Protein AF-A0A840IKY4-F1 (afdb_monomer)

Nearest PDB structures (foldseek):
  7vp5-assembly1_B  TM=6.353E-01  e=6.595E+00  Arabidopsis thaliana
  7vp4-assembly1_B  TM=6.393E-01  e=7.706E+00  Arabidopsis thaliana

Foldseek 3Di:
DDDDDDDDDDPVVLVVLCVVPPPDDSVVSVVVVVVVVVVVVVVVVVCVVPVDDPVRVVVVVVVVVVVVVVVVD

Structure (mmCIF, N/CA/C/O backbone):
data_AF-A0A840IKY4-F1
#
_entry.id   AF-A0A840IKY4-F1
#
loop_
_atom_site.group_PDB
_atom_site.id
_atom_site.type_symbol
_atom_site.label_atom_id
_atom_site.label_alt_id
_atom_site.label_comp_id
_atom_site.label_asym_id
_atom_site.label_entity_id
_atom_site.label_seq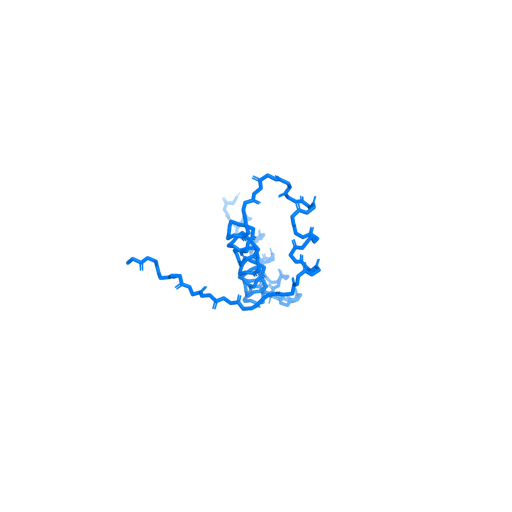_id
_atom_site.pdbx_PDB_ins_code
_atom_site.Cartn_x
_atom_site.Cartn_y
_atom_site.Cartn_z
_atom_site.occupancy
_atom_site.B_iso_or_equiv
_atom_site.auth_se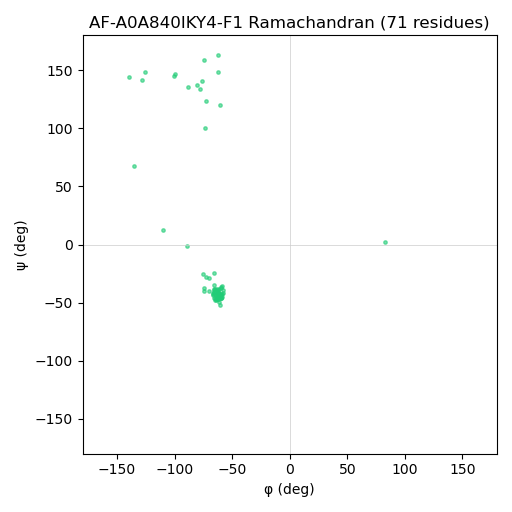q_id
_atom_site.auth_comp_id
_atom_site.auth_asym_id
_atom_site.auth_atom_id
_atom_site.pdbx_PDB_model_num
ATOM 1 N N . MET A 1 1 ? -17.136 17.832 -3.689 1.00 49.06 1 MET A N 1
ATOM 2 C CA . MET A 1 1 ? -16.879 17.620 -2.246 1.00 49.06 1 MET A CA 1
ATOM 3 C C . MET A 1 1 ? -16.628 16.138 -2.033 1.00 49.06 1 MET A C 1
ATOM 5 O O . MET A 1 1 ? -17.293 15.350 -2.693 1.00 49.06 1 MET A O 1
ATOM 9 N N . ALA A 1 2 ? -15.673 15.751 -1.185 1.00 76.19 2 ALA A N 1
ATOM 10 C CA . ALA A 1 2 ? -15.470 14.340 -0.859 1.00 76.19 2 ALA A CA 1
ATOM 11 C C . ALA A 1 2 ? -16.619 13.856 0.041 1.00 76.19 2 ALA A C 1
ATOM 13 O O . ALA A 1 2 ? -16.870 14.460 1.083 1.00 76.19 2 ALA A O 1
ATOM 14 N N . ALA A 1 3 ? -17.329 12.807 -0.375 1.00 87.06 3 ALA A N 1
ATOM 15 C CA . ALA A 1 3 ? -18.384 12.186 0.419 1.00 87.06 3 ALA A CA 1
ATOM 16 C C . ALA A 1 3 ? -17.780 11.107 1.327 1.00 87.06 3 ALA A C 1
ATOM 18 O O . ALA A 1 3 ? -16.953 10.314 0.882 1.00 87.06 3 ALA A O 1
ATOM 19 N N . THR A 1 4 ? -18.189 11.073 2.594 1.00 88.19 4 THR A N 1
ATOM 20 C CA . THR A 1 4 ? -17.842 9.993 3.522 1.00 88.19 4 THR A CA 1
ATOM 21 C C . THR A 1 4 ? -18.991 9.005 3.635 1.00 88.19 4 THR A C 1
ATOM 23 O O . THR A 1 4 ? -20.162 9.368 3.558 1.00 88.19 4 THR A O 1
ATOM 26 N N . THR A 1 5 ? -18.651 7.736 3.827 1.00 92.50 5 THR A N 1
ATOM 27 C CA . THR A 1 5 ? -19.602 6.649 4.065 1.00 92.50 5 THR A CA 1
ATOM 28 C C . THR A 1 5 ? -19.167 5.897 5.310 1.00 92.50 5 THR A C 1
ATOM 30 O O . THR A 1 5 ? -17.972 5.734 5.554 1.00 92.50 5 THR A O 1
ATOM 33 N N . LYS A 1 6 ? -20.139 5.475 6.122 1.00 93.94 6 LYS A N 1
ATOM 34 C CA . LYS A 1 6 ? -19.881 4.578 7.248 1.00 93.94 6 LYS A CA 1
ATOM 35 C C . LYS A 1 6 ? -19.716 3.162 6.711 1.00 93.94 6 LYS A C 1
ATOM 37 O O . LYS A 1 6 ? -20.523 2.730 5.894 1.00 93.94 6 LYS A O 1
ATOM 42 N N . ILE A 1 7 ? -18.687 2.474 7.178 1.00 92.06 7 ILE A N 1
ATOM 43 C CA . ILE A 1 7 ? -18.408 1.083 6.834 1.00 92.06 7 ILE A CA 1
ATOM 44 C C . ILE A 1 7 ? -18.278 0.279 8.119 1.00 92.06 7 ILE A C 1
ATOM 46 O O . ILE A 1 7 ? -17.796 0.804 9.125 1.00 92.06 7 ILE A O 1
ATOM 50 N N . ASP A 1 8 ? -18.664 -0.987 8.058 1.00 95.56 8 ASP A N 1
ATOM 51 C CA . ASP A 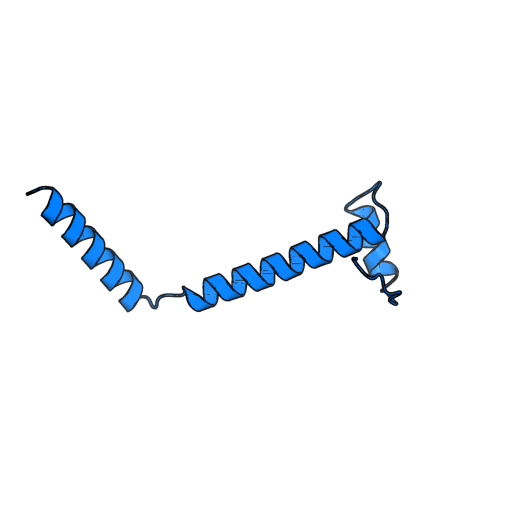1 8 ? -18.257 -1.957 9.062 1.00 95.56 8 ASP A CA 1
ATOM 52 C C . ASP A 1 8 ? -16.842 -2.433 8.730 1.00 95.56 8 ASP A C 1
ATOM 54 O O . ASP A 1 8 ? -16.495 -2.650 7.565 1.00 95.56 8 ASP A O 1
ATOM 58 N N . PHE A 1 9 ? -16.005 -2.551 9.755 1.00 95.06 9 PHE A N 1
ATOM 59 C CA . PHE A 1 9 ? -14.611 -2.940 9.606 1.00 95.06 9 PHE A CA 1
ATOM 60 C C . PHE A 1 9 ? -14.217 -3.890 10.730 1.00 95.06 9 PHE A C 1
ATOM 62 O O . PHE A 1 9 ? -14.664 -3.737 11.867 1.00 95.06 9 PHE A O 1
ATOM 69 N N . ASP A 1 10 ? -13.367 -4.861 10.409 1.00 97.06 10 ASP A N 1
ATOM 70 C CA . ASP A 1 10 ? -12.877 -5.837 11.376 1.00 97.06 10 ASP A CA 1
ATOM 71 C C . ASP A 1 10 ? -12.117 -5.137 12.518 1.00 97.06 10 ASP A C 1
ATOM 73 O O . ASP A 1 10 ? -11.125 -4.430 12.301 1.00 97.06 10 ASP A O 1
ATOM 77 N N . SER A 1 11 ? -12.601 -5.316 13.749 1.00 96.56 11 SER A N 1
ATOM 78 C CA . SER A 1 11 ? -12.072 -4.624 14.926 1.00 96.56 11 SER A CA 1
ATOM 79 C C . SER A 1 11 ? -10.642 -5.031 15.260 1.00 96.56 11 SER A C 1
ATOM 81 O O . SER A 1 11 ? -9.850 -4.191 15.696 1.00 96.56 11 SER A O 1
ATOM 83 N N . ASP A 1 12 ? -10.289 -6.294 15.033 1.00 97.75 12 ASP A N 1
ATOM 84 C CA . ASP A 1 12 ? -8.964 -6.826 15.345 1.00 97.75 12 ASP A CA 1
ATOM 85 C C . ASP A 1 12 ? -7.941 -6.320 14.330 1.00 97.75 12 ASP A C 1
ATOM 87 O O . ASP A 1 12 ? -6.803 -5.979 14.674 1.00 97.75 12 ASP A O 1
ATOM 91 N N . LEU A 1 13 ? -8.351 -6.213 13.068 1.00 95.94 13 LEU A N 1
ATOM 92 C CA . LEU A 1 13 ? -7.544 -5.631 12.008 1.00 95.94 13 LEU A CA 1
ATOM 93 C C . LEU A 1 13 ? -7.324 -4.132 12.246 1.00 95.94 13 LEU A C 1
ATOM 95 O O . LEU A 1 13 ? -6.195 -3.648 12.123 1.00 95.94 13 LEU A O 1
ATOM 99 N N . LEU A 1 14 ? -8.364 -3.409 12.672 1.00 95.81 14 LEU A N 1
ATOM 100 C CA . LEU A 1 14 ? -8.249 -2.003 13.061 1.00 95.81 14 LEU A CA 1
ATOM 101 C C . LEU A 1 14 ? -7.318 -1.819 14.268 1.00 95.81 14 LEU A C 1
ATOM 103 O O . LEU A 1 14 ? -6.479 -0.917 14.270 1.00 95.81 14 LEU A O 1
ATOM 107 N N . ALA A 1 15 ? -7.394 -2.700 15.269 1.00 96.81 15 ALA A N 1
ATOM 108 C CA . ALA A 1 15 ? -6.490 -2.676 16.417 1.00 96.81 15 ALA A CA 1
ATOM 109 C C . ALA A 1 15 ? -5.021 -2.869 16.000 1.00 96.81 15 ALA A C 1
ATOM 111 O O . ALA A 1 15 ? -4.144 -2.126 16.448 1.00 96.81 15 ALA A O 1
ATOM 112 N N . LYS A 1 16 ? -4.746 -3.804 15.081 1.00 96.50 16 LYS A N 1
ATOM 113 C CA . LYS A 1 16 ? -3.400 -4.004 14.513 1.00 96.50 16 LYS A CA 1
ATOM 114 C C . LYS A 1 16 ? -2.911 -2.774 13.743 1.00 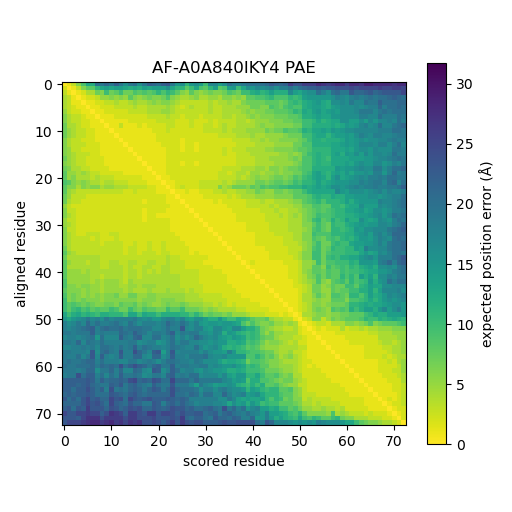96.50 16 LYS A C 1
ATOM 116 O O . LYS A 1 16 ? -1.742 -2.404 13.871 1.00 96.50 16 LYS A O 1
ATOM 121 N N . LEU A 1 17 ? -3.784 -2.119 12.973 1.00 95.00 17 LEU A N 1
ATOM 122 C CA . LEU A 1 17 ? -3.449 -0.883 12.257 1.00 95.00 17 LEU A CA 1
ATOM 123 C C . LEU A 1 17 ? -3.072 0.244 13.222 1.00 95.00 17 LEU A C 1
ATOM 125 O O . LEU A 1 17 ? -2.022 0.865 13.045 1.00 95.00 17 LEU A O 1
ATOM 129 N N . ARG A 1 18 ? -3.870 0.452 14.276 1.00 96.38 18 ARG A N 1
ATOM 130 C CA . ARG A 1 18 ? -3.590 1.438 15.333 1.00 96.38 18 ARG A CA 1
ATOM 131 C C . ARG A 1 18 ? -2.255 1.167 16.022 1.00 96.38 18 ARG A C 1
ATOM 133 O O . ARG A 1 18 ? -1.460 2.087 16.188 1.00 96.38 18 ARG A O 1
ATOM 140 N N . ALA A 1 19 ? -1.975 -0.092 16.367 1.00 97.06 19 ALA A N 1
ATOM 141 C CA . ALA A 1 19 ? -0.711 -0.480 16.995 1.00 97.06 19 ALA A CA 1
ATOM 142 C C . ALA A 1 19 ? 0.503 -0.196 16.093 1.00 97.06 19 ALA A C 1
ATOM 144 O O . ALA A 1 19 ? 1.547 0.244 16.567 1.00 97.06 19 ALA A O 1
ATOM 145 N N . ARG A 1 20 ? 0.366 -0.407 14.778 1.00 95.38 20 ARG A N 1
ATOM 146 C CA . ARG A 1 20 ? 1.435 -0.165 13.796 1.00 95.38 20 ARG A CA 1
ATOM 147 C C . ARG A 1 20 ? 1.660 1.321 13.496 1.00 95.38 20 ARG A C 1
ATOM 149 O O . ARG A 1 20 ? 2.741 1.698 13.044 1.00 95.38 20 ARG A O 1
ATOM 156 N N . ARG A 1 21 ? 0.639 2.158 13.682 1.00 93.12 21 ARG A N 1
ATOM 157 C CA . ARG A 1 21 ? 0.634 3.591 13.347 1.00 93.12 21 ARG A CA 1
ATOM 158 C C . ARG A 1 21 ? 0.008 4.390 14.505 1.00 93.12 21 ARG A C 1
ATOM 160 O O . ARG A 1 21 ? -1.081 4.945 14.341 1.00 93.12 21 ARG A O 1
ATOM 167 N N . PRO A 1 22 ? 0.671 4.444 15.674 1.00 93.44 22 PRO A N 1
ATOM 168 C CA . PRO A 1 22 ? 0.111 5.099 16.850 1.00 93.44 22 PRO A CA 1
ATOM 169 C C . PRO A 1 22 ? -0.108 6.599 16.611 1.00 93.44 22 PRO A C 1
ATOM 171 O O . PRO A 1 22 ? 0.633 7.239 15.865 1.00 93.44 22 PRO A O 1
ATOM 174 N N . GLY A 1 23 ? -1.130 7.159 17.262 1.00 93.31 23 GLY A N 1
ATOM 175 C CA . GLY A 1 23 ? -1.438 8.594 17.220 1.00 93.31 23 GLY A CA 1
ATOM 176 C C . GLY A 1 23 ? -2.254 9.064 16.011 1.00 93.31 23 GLY A C 1
ATOM 177 O O . GLY A 1 23 ? -2.524 10.256 15.906 1.00 93.31 23 GLY A O 1
ATOM 178 N N . LYS A 1 24 ? -2.668 8.159 15.117 1.00 94.75 24 LYS A N 1
ATOM 179 C CA . LYS A 1 24 ? -3.579 8.471 14.006 1.00 94.75 24 LYS A CA 1
ATOM 180 C C . LYS A 1 24 ? -5.006 8.034 14.324 1.00 94.75 24 LYS A C 1
ATOM 182 O O . LYS A 1 24 ? -5.208 7.001 14.960 1.00 94.75 24 LYS A O 1
ATOM 187 N N . ASP A 1 25 ? -5.979 8.809 13.857 1.00 95.50 25 ASP A N 1
ATOM 188 C CA . ASP A 1 25 ? -7.388 8.426 13.907 1.00 95.50 25 ASP A CA 1
ATOM 189 C C . ASP A 1 25 ? -7.718 7.345 12.861 1.00 95.50 25 ASP A C 1
ATOM 191 O O . ASP A 1 25 ? -7.013 7.178 11.862 1.00 95.50 25 ASP A O 1
ATOM 195 N N . ASP A 1 26 ? -8.815 6.620 13.082 1.00 95.31 26 ASP A N 1
ATOM 196 C CA . ASP A 1 26 ? -9.214 5.488 12.238 1.00 95.31 26 ASP A CA 1
ATOM 197 C C . ASP A 1 26 ? -9.445 5.875 10.782 1.00 95.31 26 ASP A C 1
ATOM 199 O O . ASP A 1 26 ? -9.098 5.117 9.878 1.00 95.31 26 ASP A O 1
ATOM 203 N N . ARG A 1 27 ? -10.011 7.059 10.534 1.00 94.25 27 ARG A N 1
ATOM 204 C CA . ARG A 1 27 ? -10.265 7.517 9.172 1.00 94.25 27 ARG A CA 1
ATOM 205 C C . ARG A 1 27 ? -8.946 7.715 8.442 1.00 94.25 27 ARG A C 1
ATOM 207 O O . ARG A 1 27 ? -8.791 7.206 7.337 1.00 94.25 27 ARG A O 1
ATOM 214 N N . THR A 1 28 ? -7.994 8.402 9.065 1.00 95.06 28 THR A N 1
ATOM 215 C CA . THR A 1 28 ? -6.658 8.601 8.497 1.00 95.06 28 THR A CA 1
ATOM 216 C C . THR A 1 28 ? -5.966 7.261 8.240 1.00 95.06 28 THR A C 1
ATOM 218 O O . THR A 1 28 ? -5.384 7.067 7.173 1.00 95.06 28 THR A O 1
ATOM 221 N N . LEU A 1 29 ? -6.067 6.306 9.171 1.00 96.00 29 LEU A N 1
ATOM 222 C CA . LEU A 1 29 ? -5.501 4.963 9.001 1.00 96.00 29 LEU A CA 1
ATOM 223 C C . LEU A 1 29 ? -6.094 4.227 7.793 1.00 96.00 29 LEU A C 1
ATOM 225 O O . LEU A 1 29 ? -5.349 3.652 6.998 1.00 96.00 29 LEU A O 1
ATOM 229 N N . LEU A 1 30 ? -7.419 4.258 7.646 1.00 94.88 30 LEU A N 1
ATOM 230 C CA . LEU A 1 30 ? -8.125 3.589 6.555 1.00 94.88 30 LEU A CA 1
ATOM 231 C C . LEU A 1 30 ? -7.880 4.274 5.204 1.00 94.88 30 LEU A C 1
ATOM 233 O O . LEU A 1 30 ? -7.660 3.589 4.207 1.00 94.88 30 LEU A O 1
ATOM 237 N N . GLU A 1 31 ? -7.852 5.608 5.159 1.00 93.94 31 GLU A N 1
ATOM 238 C CA . GLU A 1 31 ? -7.531 6.357 3.938 1.00 93.94 31 GLU A CA 1
ATOM 239 C C . GLU A 1 31 ? -6.096 6.084 3.467 1.00 93.94 31 GLU A C 1
ATOM 241 O O . GLU A 1 31 ? -5.858 5.895 2.273 1.00 93.94 31 GLU A O 1
ATOM 246 N N . GLU A 1 32 ? -5.130 6.033 4.386 1.00 94.19 32 GLU A N 1
ATOM 247 C CA . GLU A 1 32 ? -3.748 5.684 4.050 1.00 94.19 32 GLU A CA 1
ATOM 248 C C . GLU A 1 32 ? -3.625 4.242 3.559 1.00 94.19 32 GLU A C 1
ATOM 250 O O . GLU A 1 32 ? -2.938 3.999 2.566 1.00 94.19 32 GLU A O 1
ATOM 255 N N . LEU A 1 33 ? -4.307 3.296 4.211 1.00 93.50 33 LEU A N 1
ATOM 256 C CA . LEU A 1 33 ? -4.331 1.901 3.778 1.00 93.50 33 LEU A CA 1
ATOM 257 C C . LEU A 1 33 ? -4.904 1.768 2.362 1.00 93.50 33 LEU A C 1
ATOM 259 O O . LEU A 1 33 ? -4.297 1.108 1.522 1.00 93.50 33 LEU A O 1
ATOM 263 N N . ALA A 1 34 ? -6.019 2.445 2.077 1.00 93.62 34 ALA A N 1
ATOM 264 C CA . ALA A 1 34 ? -6.634 2.444 0.754 1.00 93.62 34 ALA A CA 1
ATOM 265 C C . ALA A 1 34 ? -5.694 3.022 -0.317 1.00 93.62 34 ALA A C 1
ATOM 267 O O . ALA A 1 34 ? -5.556 2.445 -1.393 1.00 93.62 34 ALA A O 1
ATOM 268 N N . ARG A 1 35 ? -4.992 4.127 -0.024 1.00 95.50 35 ARG A N 1
ATOM 269 C CA . ARG A 1 35 ? -3.994 4.697 -0.949 1.00 95.50 35 ARG A CA 1
ATOM 270 C C . ARG A 1 35 ? -2.839 3.735 -1.216 1.00 95.50 35 ARG A C 1
ATOM 272 O O . ARG A 1 35 ? -2.371 3.663 -2.348 1.00 95.50 35 ARG A O 1
ATOM 279 N N . ILE A 1 36 ? -2.380 3.013 -0.194 1.00 94.81 36 ILE A N 1
ATOM 280 C CA . ILE A 1 36 ? -1.317 2.012 -0.340 1.00 94.81 36 ILE A CA 1
ATOM 281 C C . ILE A 1 36 ? -1.785 0.865 -1.242 1.00 94.81 36 ILE A C 1
ATOM 283 O O . ILE A 1 36 ? -1.060 0.513 -2.172 1.00 94.81 36 ILE A O 1
ATOM 287 N N . GLU A 1 37 ? -2.985 0.322 -1.020 1.00 96.00 37 GLU A N 1
ATOM 288 C CA . GLU A 1 37 ? -3.503 -0.790 -1.829 1.00 96.00 37 GLU A CA 1
ATOM 289 C C . GLU A 1 37 ? -3.704 -0.381 -3.294 1.00 96.00 37 GLU A C 1
ATOM 291 O O . GLU A 1 37 ? -3.192 -1.047 -4.194 1.00 96.00 37 GLU A O 1
ATOM 296 N N . LEU A 1 38 ? -4.325 0.780 -3.539 1.00 95.50 38 LEU A N 1
ATOM 297 C CA . LEU A 1 38 ? -4.468 1.346 -4.887 1.00 95.50 38 LEU A CA 1
ATOM 298 C C . LEU A 1 38 ? -3.106 1.594 -5.556 1.00 95.50 38 LEU A C 1
ATOM 300 O O . LEU A 1 38 ? -2.946 1.404 -6.764 1.00 95.50 38 LEU A O 1
ATOM 304 N N . GLY A 1 39 ? -2.102 2.001 -4.775 1.00 95.75 39 GLY A N 1
ATOM 305 C CA . GLY A 1 39 ? -0.726 2.141 -5.243 1.00 95.75 39 GLY A CA 1
ATOM 306 C C . GLY A 1 39 ? -0.138 0.809 -5.709 1.00 95.75 39 GLY A C 1
ATOM 307 O O . GLY A 1 39 ? 0.422 0.736 -6.802 1.00 95.75 39 GLY A O 1
ATOM 308 N N . PHE A 1 40 ? -0.308 -0.263 -4.930 1.00 96.56 40 PHE A N 1
ATOM 309 C CA . PHE A 1 40 ? 0.143 -1.602 -5.319 1.00 96.56 40 PHE A CA 1
ATOM 310 C C . PHE A 1 40 ? -0.608 -2.154 -6.532 1.00 96.56 40 PHE A C 1
ATOM 312 O O . PHE A 1 40 ? 0.010 -2.773 -7.395 1.00 96.56 40 PHE A O 1
ATOM 319 N N . GLU A 1 41 ? -1.916 -1.929 -6.643 1.00 95.75 41 GLU A N 1
ATOM 320 C CA . GLU A 1 41 ? -2.682 -2.263 -7.851 1.00 95.75 41 GLU A CA 1
ATOM 321 C C . GLU A 1 41 ? -2.147 -1.532 -9.082 1.00 95.75 41 GLU A C 1
ATOM 323 O O . GLU A 1 41 ? -1.888 -2.159 -10.109 1.00 95.75 41 GLU A O 1
ATOM 328 N N . THR A 1 42 ? -1.891 -0.230 -8.956 1.00 94.25 42 THR A N 1
ATOM 329 C CA . THR A 1 42 ? -1.327 0.579 -10.041 1.00 94.25 42 THR A CA 1
ATOM 330 C C . THR A 1 42 ? 0.051 0.067 -10.452 1.00 94.25 42 THR A C 1
ATOM 332 O O . THR A 1 42 ? 0.318 -0.093 -11.641 1.00 94.25 42 THR A O 1
ATOM 335 N N . LEU A 1 43 ? 0.923 -0.242 -9.487 1.00 93.56 43 LEU A N 1
ATOM 336 C CA . LEU A 1 43 ? 2.246 -0.806 -9.762 1.00 93.56 43 LEU A CA 1
ATOM 337 C C . LEU A 1 43 ? 2.150 -2.158 -10.474 1.00 93.56 43 LEU A C 1
ATOM 339 O O . LEU A 1 43 ? 2.851 -2.363 -11.463 1.00 93.56 43 LEU A O 1
ATOM 343 N N . ARG A 1 44 ? 1.265 -3.053 -10.017 1.00 93.00 44 ARG A N 1
ATOM 344 C CA . ARG A 1 44 ? 1.018 -4.353 -10.662 1.00 93.00 44 ARG A CA 1
ATOM 345 C C . ARG A 1 44 ? 0.535 -4.175 -12.097 1.00 93.00 44 ARG A C 1
ATOM 347 O O . ARG A 1 44 ? 1.018 -4.860 -12.993 1.00 93.00 44 ARG A O 1
ATOM 354 N N . GLU A 1 45 ? -0.371 -3.234 -12.332 1.00 92.06 45 GLU A N 1
ATOM 355 C CA . GLU A 1 45 ? -0.895 -2.947 -13.665 1.00 92.06 45 GLU A CA 1
ATOM 356 C C . GLU A 1 45 ? 0.176 -2.368 -14.596 1.00 92.06 45 GLU A C 1
ATOM 358 O O . GLU A 1 45 ? 0.301 -2.796 -15.743 1.00 92.06 45 GLU A O 1
ATOM 363 N N . VAL A 1 46 ? 0.987 -1.428 -14.107 1.00 91.06 46 VAL A N 1
ATOM 364 C CA . VAL A 1 46 ? 2.110 -0.865 -14.867 1.00 91.06 46 VAL A CA 1
ATOM 365 C C . VAL A 1 46 ? 3.130 -1.950 -15.192 1.00 91.06 46 VAL A C 1
ATOM 367 O O . VAL A 1 46 ? 3.544 -2.055 -16.344 1.00 91.06 46 VAL A O 1
ATOM 370 N N . GLN A 1 47 ? 3.501 -2.783 -14.220 1.00 89.12 47 GLN A N 1
ATOM 371 C CA . GLN A 1 47 ? 4.405 -3.910 -14.447 1.00 89.12 47 GLN A CA 1
ATOM 372 C C . GLN A 1 47 ? 3.834 -4.872 -15.482 1.00 89.12 47 GLN A C 1
ATOM 374 O O . GLN A 1 47 ? 4.534 -5.223 -16.419 1.00 89.12 47 GLN A O 1
ATOM 379 N N . ARG A 1 48 ? 2.554 -5.237 -15.376 1.00 88.62 48 ARG A N 1
ATOM 380 C CA . ARG A 1 48 ? 1.880 -6.119 -16.335 1.00 88.62 48 ARG A CA 1
ATOM 381 C C . ARG A 1 48 ? 1.877 -5.546 -17.751 1.00 88.62 48 ARG A C 1
ATOM 383 O O . ARG A 1 48 ? 2.105 -6.285 -18.699 1.00 88.62 48 ARG A O 1
ATOM 390 N N . ARG A 1 49 ? 1.622 -4.243 -17.906 1.00 82.81 49 ARG A N 1
ATOM 391 C CA . ARG A 1 49 ? 1.612 -3.567 -19.217 1.00 82.81 49 ARG A CA 1
ATOM 392 C C . ARG A 1 49 ? 2.996 -3.425 -19.841 1.00 82.81 49 ARG A C 1
ATOM 394 O O . ARG A 1 49 ? 3.089 -3.347 -21.058 1.00 82.81 49 ARG A O 1
ATOM 401 N N . ASN A 1 50 ? 4.036 -3.349 -19.017 1.00 80.69 50 ASN A N 1
ATOM 402 C CA . ASN A 1 50 ? 5.416 -3.139 -19.455 1.00 80.69 50 ASN A CA 1
ATOM 403 C C . ASN A 1 50 ? 6.286 -4.392 -19.267 1.00 80.69 50 ASN A C 1
ATOM 405 O O . ASN A 1 50 ? 7.511 -4.307 -19.338 1.00 80.69 50 ASN A O 1
ATOM 409 N N . ALA A 1 51 ? 5.672 -5.545 -18.998 1.00 84.62 51 ALA A N 1
ATOM 410 C CA . ALA A 1 51 ? 6.369 -6.814 -18.914 1.00 84.62 51 ALA A CA 1
ATOM 411 C C . ALA A 1 51 ? 6.743 -7.239 -20.335 1.00 84.62 51 ALA A C 1
ATOM 413 O O . ALA A 1 51 ? 5.903 -7.736 -21.080 1.00 84.62 51 ALA A O 1
ATOM 414 N N . LEU A 1 52 ? 7.999 -7.000 -20.702 1.00 81.94 52 LEU A N 1
ATOM 415 C CA . LEU A 1 52 ? 8.582 -7.530 -21.927 1.00 81.94 52 LEU A CA 1
ATOM 416 C C . LEU A 1 52 ? 8.903 -9.011 -21.720 1.00 81.94 52 LEU A C 1
ATOM 418 O O . LEU A 1 52 ? 9.389 -9.404 -20.654 1.00 81.94 52 LEU A O 1
ATOM 422 N N . SER A 1 53 ? 8.668 -9.822 -22.746 1.00 84.38 53 SER A N 1
ATOM 423 C CA . SER A 1 53 ? 9.282 -11.146 -22.840 1.00 84.38 53 SER A CA 1
ATOM 424 C C . SER A 1 53 ? 10.811 -11.028 -22.917 1.00 84.38 53 SER A C 1
ATOM 426 O O . SER A 1 53 ? 11.357 -9.960 -23.207 1.00 84.38 53 SER A O 1
ATOM 428 N N . GLU A 1 54 ? 11.524 -12.123 -22.653 1.00 80.12 54 GLU A N 1
ATOM 429 C CA . GLU A 1 54 ? 12.992 -12.145 -22.731 1.00 80.12 54 GLU A CA 1
ATOM 430 C C . GLU A 1 54 ? 13.498 -11.754 -24.128 1.00 80.12 54 GLU A C 1
ATOM 432 O O . GLU A 1 54 ? 14.446 -10.973 -24.251 1.00 80.12 54 GLU A O 1
ATOM 437 N N . ASP A 1 55 ? 12.808 -12.213 -25.172 1.00 88.31 55 ASP A N 1
ATOM 438 C CA . ASP A 1 55 ? 13.112 -11.875 -26.562 1.00 88.31 55 ASP A CA 1
ATOM 439 C C . ASP A 1 55 ? 12.899 -10.378 -26.829 1.00 88.3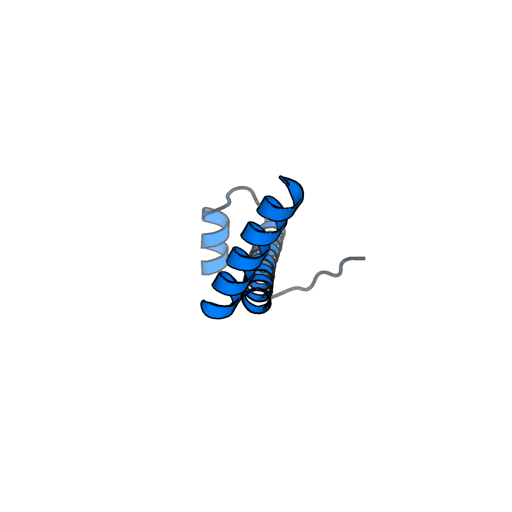1 55 ASP A C 1
ATOM 441 O O . ASP A 1 55 ? 13.779 -9.709 -27.369 1.00 88.31 55 ASP A O 1
ATOM 445 N N . GLU A 1 56 ? 11.780 -9.803 -26.376 1.00 87.12 56 GLU A N 1
ATOM 446 C CA . GLU A 1 56 ? 11.496 -8.371 -26.542 1.00 87.12 56 GLU A CA 1
ATOM 447 C C . GLU A 1 56 ? 12.472 -7.485 -25.758 1.00 87.12 56 GLU A C 1
ATOM 449 O O . GLU A 1 56 ? 12.890 -6.429 -26.245 1.00 87.12 56 GLU A O 1
ATOM 454 N N . ALA A 1 57 ? 12.860 -7.911 -24.553 1.00 86.62 57 ALA A N 1
ATOM 455 C CA . ALA A 1 57 ? 13.863 -7.229 -23.746 1.00 86.62 57 ALA A CA 1
ATOM 456 C C . ALA A 1 57 ? 15.242 -7.276 -24.422 1.00 86.62 57 ALA A C 1
ATOM 458 O O . ALA A 1 57 ? 15.950 -6.264 -24.462 1.00 86.62 57 ALA A O 1
ATOM 459 N N . THR A 1 58 ? 15.601 -8.422 -25.004 1.00 90.19 58 THR A N 1
ATOM 460 C CA . THR A 1 58 ? 16.853 -8.607 -25.744 1.00 90.19 58 THR A CA 1
ATOM 461 C C . THR A 1 58 ? 16.881 -7.747 -27.005 1.00 90.19 58 THR A C 1
ATOM 463 O O . THR A 1 58 ? 17.849 -7.018 -27.235 1.00 90.19 58 THR A O 1
ATOM 466 N N . ASP A 1 59 ? 15.798 -7.736 -27.779 1.00 93.88 59 ASP A N 1
ATOM 467 C CA . ASP A 1 59 ? 15.667 -6.904 -28.976 1.00 93.88 59 ASP A CA 1
ATOM 468 C C . ASP A 1 59 ? 15.700 -5.407 -28.652 1.00 93.88 59 ASP A C 1
ATOM 470 O O . ASP A 1 59 ? 16.278 -4.607 -29.399 1.00 93.88 59 ASP A O 1
ATOM 474 N N . LEU A 1 60 ? 15.091 -4.996 -27.537 1.00 88.81 60 LEU A N 1
ATOM 475 C CA . LEU A 1 60 ? 15.176 -3.622 -27.047 1.00 88.81 60 LEU A CA 1
ATOM 476 C C . LEU A 1 60 ? 16.621 -3.252 -26.677 1.00 88.81 60 LEU A C 1
ATOM 478 O O . LEU A 1 60 ? 17.109 -2.201 -27.097 1.00 88.81 60 LEU A O 1
ATOM 482 N N . ALA A 1 61 ? 17.330 -4.127 -25.961 1.00 88.50 61 ALA A N 1
ATOM 483 C CA . ALA A 1 61 ? 18.723 -3.905 -25.580 1.00 88.50 61 ALA A CA 1
ATOM 484 C C . ALA A 1 61 ? 19.651 -3.811 -26.803 1.00 88.50 61 ALA A C 1
ATOM 486 O O . ALA A 1 61 ? 20.487 -2.907 -26.888 1.00 88.50 61 ALA A O 1
ATOM 487 N N . VAL A 1 62 ? 19.484 -4.699 -27.789 1.00 94.94 62 VAL A N 1
ATOM 488 C CA . VAL A 1 62 ? 20.270 -4.679 -29.032 1.00 94.94 62 VAL A CA 1
ATOM 489 C C . VAL A 1 62 ? 20.029 -3.388 -29.815 1.00 94.94 62 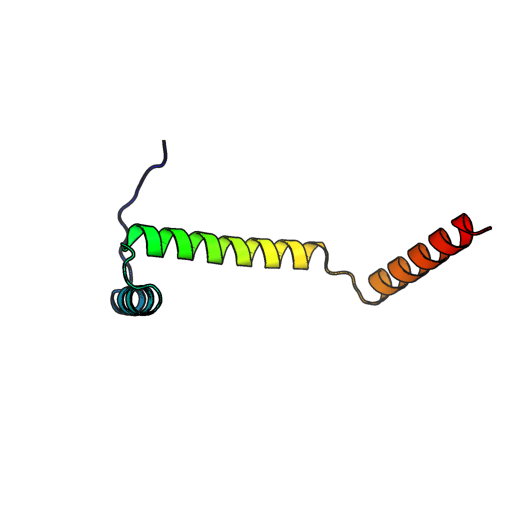VAL A C 1
ATOM 491 O O . VAL A 1 62 ? 20.993 -2.798 -30.313 1.00 94.94 62 VAL A O 1
ATOM 494 N N . ARG A 1 63 ? 18.775 -2.922 -29.914 1.00 91.62 63 ARG A N 1
ATOM 495 C CA . ARG A 1 63 ? 18.445 -1.641 -30.563 1.00 91.62 63 ARG A CA 1
ATOM 496 C C . ARG A 1 63 ? 19.112 -0.460 -29.863 1.00 91.62 63 ARG A C 1
ATOM 498 O O . ARG A 1 63 ? 19.830 0.281 -30.530 1.00 91.62 63 ARG A O 1
ATOM 505 N N . ALA A 1 64 ? 18.994 -0.363 -28.540 1.00 91.88 64 ALA A N 1
ATOM 506 C CA . ALA A 1 64 ? 19.621 0.709 -27.766 1.00 91.88 64 ALA A CA 1
ATOM 507 C C . ALA A 1 64 ? 21.152 0.750 -27.955 1.00 91.88 64 ALA A C 1
ATOM 509 O O . ALA A 1 64 ? 21.744 1.811 -28.155 1.00 91.88 64 ALA A O 1
ATOM 510 N N . VAL A 1 65 ? 21.819 -0.413 -27.974 1.00 91.00 65 VAL A N 1
ATOM 511 C CA . VAL A 1 65 ? 23.269 -0.490 -28.235 1.00 91.00 65 VAL A CA 1
ATOM 512 C C . VAL A 1 65 ? 23.618 -0.028 -29.652 1.00 91.00 65 VAL A C 1
ATOM 514 O O . VAL A 1 65 ? 24.655 0.612 -29.852 1.00 91.00 65 VAL A O 1
ATOM 517 N N . ARG A 1 66 ? 22.791 -0.359 -30.650 1.00 94.25 66 ARG A N 1
ATOM 518 C CA . ARG A 1 66 ? 23.000 0.079 -32.039 1.00 94.25 66 ARG A CA 1
ATOM 519 C C . ARG A 1 66 ? 22.840 1.592 -32.182 1.00 94.25 66 ARG A C 1
ATOM 521 O O . ARG A 1 66 ? 23.686 2.191 -32.839 1.00 94.25 66 ARG A O 1
ATOM 528 N N . GLU A 1 67 ? 21.838 2.190 -31.543 1.00 92.75 67 GLU A N 1
ATOM 529 C CA . GLU A 1 67 ? 21.595 3.642 -31.548 1.00 92.75 67 GLU A CA 1
ATOM 530 C C . GLU A 1 67 ? 22.778 4.412 -30.948 1.00 92.75 67 GLU A C 1
ATOM 532 O O . GLU A 1 67 ? 23.382 5.238 -31.629 1.00 92.75 67 GLU A O 1
ATOM 537 N N . VAL A 1 68 ? 23.230 4.036 -29.746 1.00 93.12 68 VAL A N 1
ATOM 538 C CA . VAL A 1 68 ? 24.402 4.664 -29.102 1.00 93.12 68 VAL A CA 1
ATOM 539 C C . VAL A 1 68 ? 25.670 4.523 -29.953 1.00 93.12 68 VAL A 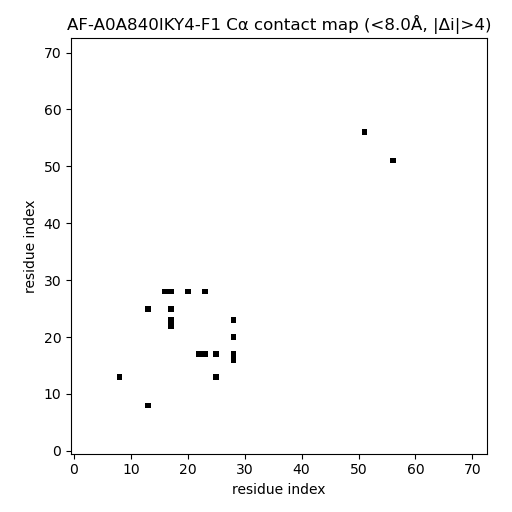C 1
ATOM 541 O O . VAL A 1 68 ? 26.521 5.412 -29.985 1.00 93.12 68 VAL A O 1
ATOM 544 N N . ARG A 1 69 ? 25.843 3.391 -30.647 1.00 86.69 69 ARG A N 1
ATOM 545 C CA . ARG A 1 69 ? 26.986 3.183 -31.553 1.00 86.69 69 ARG A CA 1
ATOM 546 C C . ARG A 1 69 ? 26.883 3.994 -32.840 1.00 86.69 69 ARG A C 1
ATOM 548 O O . ARG A 1 69 ? 27.930 4.274 -33.419 1.00 86.69 69 ARG A O 1
ATOM 555 N N . ALA A 1 70 ? 25.676 4.305 -33.301 1.00 87.81 70 ALA A N 1
ATOM 556 C CA . ALA A 1 70 ? 25.449 5.137 -34.475 1.00 87.81 70 ALA A CA 1
ATOM 557 C C . ALA A 1 70 ? 25.715 6.616 -34.164 1.00 87.81 70 ALA A C 1
ATOM 559 O O . ALA A 1 70 ? 26.363 7.275 -34.960 1.00 87.81 70 ALA A O 1
ATOM 560 N N . GLU A 1 71 ? 25.322 7.104 -32.985 1.00 84.12 71 GLU A N 1
ATOM 561 C CA . GLU A 1 71 ? 25.594 8.484 -32.539 1.00 84.12 71 GLU A CA 1
ATOM 562 C C . GLU A 1 71 ? 27.085 8.785 -32.317 1.00 84.12 71 GLU A C 1
ATOM 564 O O . GLU A 1 71 ? 27.507 9.938 -32.347 1.00 84.12 71 GLU A O 1
ATOM 569 N N . ARG A 1 72 ? 27.895 7.752 -32.055 1.00 78.50 72 ARG A N 1
ATOM 570 C CA . ARG A 1 72 ? 29.343 7.878 -31.815 1.00 78.50 72 ARG A CA 1
ATOM 571 C C . ARG A 1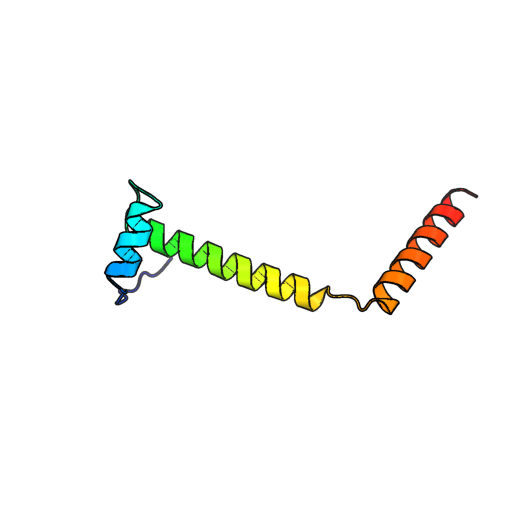 72 ? 30.205 7.795 -33.081 1.00 78.50 72 ARG A C 1
ATOM 573 O O . ARG A 1 72 ? 31.428 7.842 -32.951 1.00 78.50 72 ARG A O 1
ATOM 580 N N . ARG A 1 73 ? 29.611 7.597 -34.260 1.00 62.66 73 ARG A N 1
ATOM 581 C CA . ARG A 1 73 ? 30.310 7.585 -35.556 1.00 62.66 73 ARG A CA 1
ATOM 582 C C . ARG A 1 73 ? 29.999 8.850 -36.331 1.00 62.66 73 ARG A C 1
ATOM 584 O O . ARG A 1 73 ? 30.925 9.301 -37.035 1.00 62.66 73 ARG A O 1
#

Mean predicted aligned error: 8.71 Å

Radius of gyration: 22.62 Å; Cα contacts (8 Å, |Δi|>4): 10; chains: 1; bounding box: 50×30×53 Å

Sequence (73 aa):
MAATTKIDFDSDLLAKLRA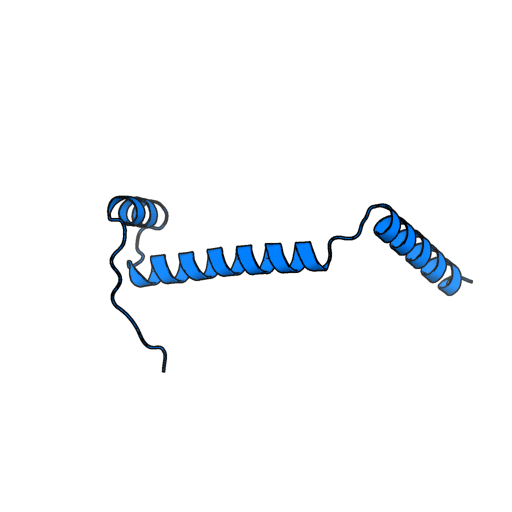RRPGKDDRTLLEELARIELGFETLREVQRRNALSEDEATDLAVRAVREVRAERR

Secondary structure (DSSP, 8-state):
-PPP------HHHHHHHHHHSTT--HHHHHHHHHHHHHHHHHHHHHHHHT---HHHHHHHHHHHHHHHHHHT-

Organism: NCBI:txid912552

pLDDT: mean 90.82, std 7.69, range [49.06, 97.75]

Solvent-accessible surface area (backbone atoms only — not comparable to full-atom values): 4510 Å² total; per-residue (Å²): 132,91,83,87,78,93,75,92,73,62,64,68,61,50,51,52,50,40,72,77,44,70,96,59,55,70,66,60,52,50,54,52,49,51,52,50,52,53,48,52,51,51,51,52,51,53,47,63,76,65,62,64,52,73,67,56,47,49,54,50,52,55,50,55,54,50,51,60,56,56,77,74,107